Protein AF-A0A9P5YEZ2-F1 (afdb_monomer_lite)

pLDDT: mean 82.73, std 12.44, range [49.19, 97.75]

Secondary structure (DSSP, 8-state):
--HHHHHHHHHHHHHHHHHHHHHHHHHHH-TTS-HHHHHHHHHHHHHHHHHHHHHHHHHHHTT-TT---GGGBHHHHHHHHHHHHHHHHHHHHHHHHHHHHHH---SSS---THHHHHHHHHHHHHHHHHHHHHHHHHHHHHHHHHHHHTS--TTSBHHHHHHHHHHHHHHTTS---

Organism: NCBI:txid64659

Foldseek 3Di:
DALVVLCVLLVVLLVLLVVLLVLLPVQLPPPVDDPVSNVLSVVLNVLSVVSNVVSVVLNVLCQCQPDPDQSQFLQVLLVSLVVQLVVLVVSLVVLVVVLCCQQCDPDDDDPDCVSVVVNVSSVSSNVSSVVSNVSSVVSNVVSVVCCVPVVQHRGHRNNNVNVVVVVVVVVVPDPDD

Sequence (177 aa):
MTLVARNVLYGFTLSVAVVQSGFCFPLAWWDELSPHINVYGTITGLVATMTWIWMSVLIAYNNRPASIHNLTRSSSHFISNIVFAATWLVLAITLTILLRYSCFPNLTESIDGLENIWCFMNSFILGWAWLLFILTTISAVLISYFATHHGTGLPNNIALNDLEHKRKGESNMIPDN

Structure (mmCIF, N/CA/C/O backbone):
data_AF-A0A9P5YEZ2-F1
#
_entry.id   AF-A0A9P5YEZ2-F1
#
loop_
_atom_site.group_PDB
_atom_site.id
_atom_site.type_symbol
_atom_site.label_atom_id
_atom_site.label_alt_id
_atom_site.label_comp_id
_atom_site.label_asym_id
_atom_site.label_entity_id
_atom_site.label_seq_id
_atom_site.pdbx_PDB_ins_code
_atom_site.Cartn_x
_atom_site.Cartn_y
_atom_site.Cartn_z
_atom_site.occupancy
_atom_site.B_iso_or_equiv
_atom_site.auth_seq_id
_atom_site.auth_comp_id
_atom_site.auth_asym_id
_atom_site.auth_atom_id
_atom_site.pdbx_PDB_model_num
ATOM 1 N N . MET A 1 1 ? -6.656 3.936 17.087 1.00 74.38 1 MET A N 1
ATOM 2 C CA . MET A 1 1 ? -6.403 4.924 16.028 1.00 74.38 1 MET A CA 1
ATOM 3 C C . MET A 1 1 ? -7.765 5.382 15.582 1.00 74.38 1 MET A C 1
ATOM 5 O O . MET A 1 1 ? -8.580 4.504 15.328 1.00 74.38 1 MET A O 1
ATOM 9 N N . THR A 1 2 ? -8.024 6.688 15.529 1.00 79.00 2 THR A N 1
ATOM 10 C CA . THR A 1 2 ? -9.376 7.192 15.248 1.00 79.00 2 THR A CA 1
ATOM 11 C C . THR A 1 2 ? -9.874 6.745 13.873 1.00 79.00 2 THR A C 1
ATOM 13 O O . THR A 1 2 ? -9.087 6.543 12.941 1.00 79.00 2 THR A O 1
ATOM 16 N N . LEU A 1 3 ? -11.194 6.617 13.732 1.00 80.19 3 LEU A N 1
ATOM 17 C CA . LEU A 1 3 ? -11.842 6.258 12.471 1.00 80.19 3 LEU A CA 1
ATOM 18 C C . LEU A 1 3 ? -11.414 7.156 11.301 1.00 80.19 3 LEU A C 1
ATOM 20 O O . LEU A 1 3 ? -11.124 6.664 10.211 1.00 80.19 3 LEU A O 1
ATOM 24 N N . VAL A 1 4 ? -11.338 8.467 11.548 1.00 84.31 4 VAL A N 1
ATOM 25 C CA . VAL A 1 4 ? -10.950 9.468 10.545 1.00 84.31 4 VAL A CA 1
ATOM 26 C C . VAL A 1 4 ? -9.535 9.201 10.044 1.00 84.31 4 VAL A C 1
ATOM 28 O O . VAL A 1 4 ? -9.330 9.099 8.838 1.00 84.31 4 VAL A O 1
ATOM 31 N N . ALA A 1 5 ? -8.576 8.995 10.952 1.00 85.50 5 ALA A N 1
ATOM 32 C CA . ALA A 1 5 ? -7.202 8.698 10.567 1.00 85.50 5 ALA A CA 1
ATOM 33 C C . ALA A 1 5 ? -7.112 7.410 9.729 1.00 85.50 5 ALA A C 1
ATOM 35 O O . ALA A 1 5 ? -6.322 7.349 8.789 1.00 85.50 5 ALA A O 1
ATOM 36 N N . ARG A 1 6 ? -7.930 6.385 10.034 1.00 86.38 6 ARG A N 1
ATOM 37 C CA . ARG A 1 6 ? -7.896 5.104 9.297 1.00 86.38 6 ARG A CA 1
ATOM 38 C C . ARG A 1 6 ? -8.425 5.278 7.892 1.00 86.38 6 ARG A C 1
ATOM 40 O O . ARG A 1 6 ? -7.793 4.813 6.953 1.00 86.38 6 ARG A O 1
ATOM 47 N N . ASN A 1 7 ? -9.543 5.983 7.750 1.00 88.69 7 ASN A N 1
ATOM 48 C CA . ASN A 1 7 ? -10.113 6.275 6.440 1.00 88.69 7 ASN A CA 1
ATOM 49 C C . ASN A 1 7 ? -9.148 7.093 5.580 1.00 88.69 7 ASN A C 1
ATOM 51 O O . ASN A 1 7 ? -9.015 6.805 4.396 1.00 88.69 7 ASN A O 1
ATOM 55 N N . VAL A 1 8 ? -8.439 8.058 6.173 1.00 92.75 8 VAL A N 1
ATOM 56 C CA . VAL A 1 8 ? -7.423 8.841 5.462 1.00 92.75 8 VAL A CA 1
ATOM 57 C C . VAL A 1 8 ? -6.269 7.945 5.008 1.00 92.75 8 VAL A C 1
ATOM 59 O O . VAL A 1 8 ? -5.972 7.919 3.818 1.00 92.75 8 VAL A O 1
ATOM 62 N N . LEU A 1 9 ? -5.655 7.160 5.900 1.00 92.12 9 LEU A N 1
ATOM 63 C CA . LEU A 1 9 ? -4.524 6.299 5.524 1.00 92.12 9 LEU A CA 1
ATOM 64 C C . LEU A 1 9 ? -4.907 5.218 4.509 1.00 92.12 9 LEU A C 1
ATOM 66 O O . LEU A 1 9 ? -4.182 5.011 3.535 1.00 92.12 9 LEU A O 1
ATOM 70 N N . TYR A 1 10 ? -6.050 4.555 4.691 1.00 93.00 10 TYR A N 1
ATOM 71 C CA . TYR A 1 10 ? -6.531 3.567 3.725 1.00 93.00 10 TYR A CA 1
ATOM 72 C C . TYR A 1 10 ? -6.904 4.218 2.396 1.00 93.00 10 TYR A C 1
ATOM 74 O O . TYR A 1 10 ? -6.592 3.657 1.353 1.00 93.00 10 TYR A O 1
ATOM 82 N N . GLY A 1 11 ? -7.502 5.411 2.420 1.00 93.62 11 GLY A N 1
ATOM 83 C CA . GLY A 1 11 ? -7.807 6.187 1.220 1.00 93.62 11 GLY A CA 1
ATOM 84 C C . GLY A 1 11 ? -6.550 6.571 0.441 1.00 93.62 11 GLY A C 1
ATOM 85 O O . GLY A 1 11 ? -6.494 6.351 -0.764 1.00 93.62 11 GLY A O 1
ATOM 86 N N . PHE A 1 12 ? -5.505 7.060 1.117 1.00 95.19 12 PHE A N 1
ATOM 87 C CA . PHE A 1 12 ? -4.212 7.339 0.481 1.00 95.19 12 PHE A CA 1
ATOM 88 C C . PHE A 1 12 ? -3.574 6.073 -0.092 1.00 95.19 12 PHE A C 1
ATOM 90 O O . PHE A 1 12 ? -3.150 6.073 -1.244 1.00 95.19 12 PHE A O 1
ATOM 97 N N . THR A 1 13 ? -3.553 4.982 0.678 1.00 95.69 13 THR A N 1
ATOM 98 C CA . THR A 1 13 ? -2.999 3.696 0.223 1.00 95.69 13 THR A CA 1
ATOM 99 C C . THR A 1 13 ? -3.738 3.183 -1.012 1.00 95.69 13 THR A C 1
ATOM 101 O O . THR A 1 13 ? -3.111 2.753 -1.977 1.00 95.69 13 THR A O 1
ATOM 104 N N . LEU A 1 14 ? -5.070 3.279 -1.011 1.00 96.25 14 LEU A N 1
ATOM 105 C CA . LEU A 1 14 ? -5.926 2.915 -2.134 1.00 96.25 14 LEU A CA 1
ATOM 106 C C . LEU A 1 14 ? -5.610 3.765 -3.366 1.00 96.25 14 LEU A C 1
ATOM 108 O O . LEU A 1 14 ? -5.361 3.201 -4.427 1.00 96.25 14 LEU A O 1
ATOM 112 N N . SER A 1 15 ? -5.560 5.093 -3.235 1.00 96.38 15 SER A N 1
ATOM 113 C CA . SER A 1 15 ? -5.263 5.995 -4.354 1.00 96.38 15 SER A CA 1
ATOM 114 C C . SER A 1 15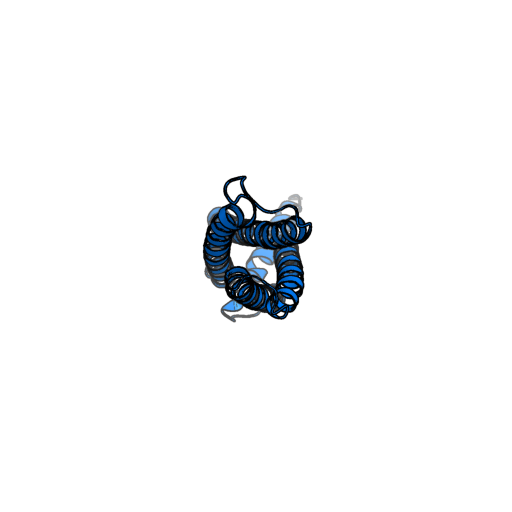 ? -3.895 5.717 -4.974 1.00 96.38 15 SER A C 1
ATOM 116 O O . SER A 1 15 ? -3.787 5.605 -6.194 1.00 96.38 15 SER A O 1
ATOM 118 N N . VAL A 1 16 ? -2.856 5.543 -4.149 1.00 96.06 16 VAL A N 1
ATOM 119 C CA . VAL A 1 16 ? -1.505 5.218 -4.636 1.00 96.06 16 VAL A CA 1
ATOM 120 C C . VAL A 1 16 ? -1.502 3.865 -5.351 1.00 96.06 16 VAL A C 1
ATOM 122 O O . VAL A 1 16 ? -0.929 3.748 -6.431 1.00 96.06 16 VAL A O 1
ATOM 125 N N . ALA A 1 17 ? -2.185 2.855 -4.810 1.00 95.31 17 ALA A N 1
ATOM 126 C CA . ALA A 1 17 ? -2.260 1.533 -5.427 1.00 95.31 17 ALA A CA 1
ATOM 127 C C . ALA A 1 17 ? -3.054 1.534 -6.750 1.00 95.31 17 ALA A C 1
ATOM 129 O O . ALA A 1 17 ? -2.667 0.841 -7.691 1.00 95.31 17 ALA A O 1
ATOM 130 N N . VAL A 1 18 ? -4.113 2.343 -6.871 1.00 96.31 18 VAL A N 1
ATOM 131 C CA . VAL A 1 18 ? -4.834 2.535 -8.141 1.00 96.31 18 VAL A CA 1
ATOM 132 C C . VAL A 1 18 ? -3.911 3.156 -9.187 1.00 96.31 18 VAL A C 1
ATOM 134 O O . VAL A 1 18 ? -3.782 2.599 -10.278 1.00 96.31 18 VAL A O 1
ATOM 137 N N . VAL A 1 19 ? -3.214 4.247 -8.851 1.00 95.19 19 VAL A N 1
ATOM 138 C CA . VAL A 1 19 ? -2.264 4.898 -9.771 1.00 95.19 19 VAL A CA 1
ATOM 139 C C . VAL A 1 19 ? -1.153 3.928 -10.176 1.00 95.19 19 VAL A C 1
ATOM 141 O O . VAL A 1 19 ? -0.886 3.782 -11.365 1.00 95.19 19 VAL A O 1
ATOM 144 N N . G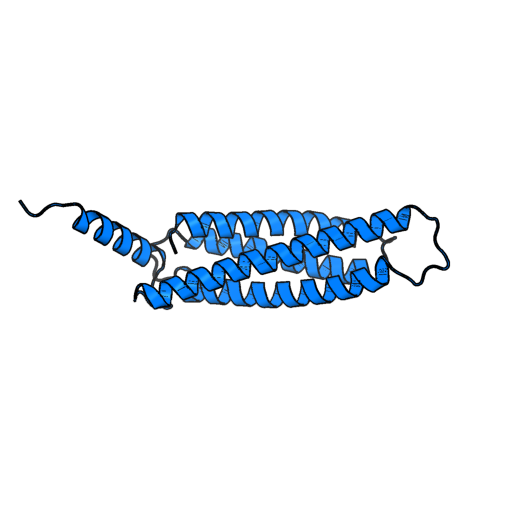LN A 1 20 ? -0.565 3.202 -9.223 1.00 94.31 20 GLN A N 1
ATOM 145 C CA . GLN A 1 20 ? 0.459 2.194 -9.502 1.00 94.31 20 GLN A CA 1
ATOM 146 C C . GLN A 1 20 ? -0.049 1.127 -10.479 1.00 94.31 20 GLN A C 1
ATOM 148 O O . GLN A 1 20 ? 0.619 0.835 -11.467 1.00 94.31 20 GLN A O 1
ATOM 153 N N . SER A 1 21 ? -1.247 0.576 -10.256 1.00 93.06 21 SER A N 1
ATOM 154 C CA . SER A 1 21 ? -1.824 -0.427 -11.160 1.00 93.06 21 SER A CA 1
ATOM 155 C C . SER A 1 21 ? -2.051 0.127 -12.572 1.00 93.06 21 SER A C 1
ATOM 157 O O . SER A 1 21 ? -1.682 -0.518 -13.552 1.00 93.06 21 SER A O 1
ATOM 159 N N . GLY A 1 22 ? -2.570 1.356 -12.673 1.00 90.25 22 GLY A N 1
ATOM 160 C CA . GLY A 1 22 ? -2.825 2.032 -13.943 1.00 90.25 22 GLY A CA 1
ATOM 161 C C . GLY A 1 22 ? -1.559 2.353 -14.734 1.00 90.25 22 GLY A C 1
ATOM 162 O O . GLY A 1 22 ? -1.622 2.394 -15.954 1.00 90.25 22 GLY A O 1
ATOM 163 N N . PHE A 1 23 ? -0.414 2.532 -14.070 1.00 87.69 23 PHE A N 1
ATOM 164 C CA . PHE A 1 23 ? 0.881 2.695 -14.735 1.00 87.69 23 PHE A CA 1
ATOM 165 C C . PHE A 1 23 ? 1.534 1.355 -15.092 1.00 87.69 23 PHE A C 1
ATOM 167 O O . PHE A 1 23 ? 2.096 1.218 -16.175 1.00 87.69 23 PHE A O 1
ATOM 174 N N . CYS A 1 24 ? 1.452 0.347 -14.222 1.00 86.56 24 CYS A N 1
ATOM 175 C CA . CYS A 1 24 ? 2.113 -0.939 -14.444 1.00 86.56 24 CYS A CA 1
ATOM 176 C C . CYS A 1 24 ? 1.514 -1.753 -15.605 1.00 86.56 24 CYS A C 1
ATOM 178 O O . CYS A 1 24 ? 2.271 -2.390 -16.334 1.00 86.56 24 CYS A O 1
ATOM 180 N N . PHE A 1 25 ? 0.189 -1.747 -15.804 1.00 82.50 25 PHE A N 1
ATOM 181 C CA . PHE A 1 25 ? -0.434 -2.561 -16.861 1.00 82.50 25 PHE A CA 1
ATOM 182 C C . PHE A 1 25 ? -0.140 -2.077 -18.291 1.00 82.50 25 PHE A C 1
ATOM 184 O O . PHE A 1 25 ? 0.215 -2.917 -19.115 1.00 82.50 25 PHE A O 1
ATOM 191 N N . PRO A 1 26 ? -0.220 -0.772 -18.617 1.00 79.44 26 PRO A N 1
ATOM 192 C CA . PRO A 1 26 ? 0.191 -0.286 -19.933 1.00 79.44 26 PRO A CA 1
ATOM 193 C C . PRO A 1 26 ? 1.668 -0.561 -20.223 1.00 79.44 26 PRO A C 1
ATOM 195 O O . PRO A 1 26 ? 2.011 -0.919 -21.343 1.00 79.44 26 PRO A O 1
ATOM 198 N N . LEU A 1 27 ? 2.535 -0.458 -19.207 1.00 70.31 27 LEU A N 1
ATOM 199 C CA . LEU A 1 27 ? 3.957 -0.781 -19.346 1.00 70.31 27 LEU A CA 1
ATOM 200 C C . LEU A 1 27 ? 4.178 -2.273 -19.636 1.00 70.31 27 LEU A C 1
ATOM 202 O O . LEU A 1 27 ? 4.997 -2.615 -20.477 1.00 70.31 27 LEU A O 1
ATOM 206 N N . ALA A 1 28 ? 3.414 -3.173 -19.017 1.00 68.44 28 ALA A N 1
ATOM 207 C CA . ALA A 1 28 ? 3.509 -4.605 -19.311 1.00 68.44 28 ALA A CA 1
ATOM 208 C C . ALA A 1 28 ? 3.102 -4.974 -20.755 1.00 68.44 28 ALA A C 1
ATOM 210 O O . ALA A 1 28 ? 3.512 -6.020 -21.253 1.00 68.44 28 ALA A O 1
ATOM 211 N N . TRP A 1 29 ? 2.305 -4.133 -21.424 1.00 70.19 29 TRP A N 1
ATOM 212 C CA . TRP A 1 29 ? 1.814 -4.376 -22.786 1.00 70.19 29 TRP A CA 1
ATOM 213 C C . TRP A 1 29 ? 2.705 -3.781 -23.888 1.00 70.19 29 TRP A C 1
ATOM 215 O O . TRP A 1 29 ? 2.512 -4.063 -25.068 1.00 70.19 29 TRP A O 1
ATOM 225 N N . TRP A 1 30 ? 3.678 -2.940 -23.535 1.00 72.12 30 TRP A N 1
ATOM 226 C CA . TRP A 1 30 ? 4.655 -2.458 -24.507 1.00 72.12 30 TRP A CA 1
ATOM 227 C C . TRP A 1 30 ? 5.717 -3.538 -24.734 1.00 72.12 30 TRP A C 1
ATOM 229 O O . TRP A 1 30 ? 6.668 -3.644 -23.970 1.00 72.12 30 TRP A O 1
ATOM 239 N N . ASP A 1 31 ? 5.563 -4.334 -25.795 1.00 56.84 31 ASP A N 1
ATOM 240 C CA . ASP A 1 31 ? 6.465 -5.449 -26.148 1.00 56.84 31 ASP A CA 1
ATOM 241 C C . ASP A 1 31 ? 7.919 -5.024 -26.427 1.00 56.84 31 ASP A C 1
ATOM 243 O O . ASP A 1 31 ? 8.830 -5.848 -26.407 1.00 56.84 31 ASP A O 1
ATOM 247 N N . GLU A 1 32 ? 8.161 -3.729 -26.641 1.00 59.94 32 GLU A N 1
ATOM 248 C CA . GLU A 1 32 ? 9.507 -3.161 -26.767 1.00 59.94 32 GLU A CA 1
ATOM 249 C C . GLU A 1 32 ? 10.198 -2.962 -25.399 1.00 59.94 32 GLU A C 1
ATOM 251 O O . GLU A 1 32 ? 11.383 -2.624 -25.355 1.00 59.94 32 GLU A O 1
ATOM 256 N N . LEU A 1 33 ? 9.493 -3.188 -24.272 1.00 59.62 33 LEU A N 1
ATOM 257 C CA . LEU A 1 33 ? 10.060 -3.148 -22.920 1.00 59.62 33 LEU A CA 1
ATOM 258 C C . LEU A 1 33 ? 10.974 -4.341 -22.623 1.00 59.62 33 LEU A C 1
ATOM 260 O O . LEU A 1 33 ? 10.608 -5.493 -22.832 1.00 59.62 33 LEU A O 1
ATOM 264 N N . SER A 1 34 ? 12.163 -4.049 -22.064 1.00 63.34 34 SER A N 1
ATOM 265 C CA . SER A 1 34 ? 13.092 -5.052 -21.525 1.00 63.34 34 SER A CA 1
ATOM 266 C C . SER A 1 34 ? 12.325 -6.145 -20.764 1.00 63.34 34 SER A C 1
ATOM 268 O O . SER A 1 34 ? 11.473 -5.819 -19.928 1.00 63.34 34 SER A O 1
ATOM 270 N N . PRO A 1 35 ? 12.630 -7.437 -20.990 1.00 67.94 35 PRO A N 1
ATOM 271 C CA . PRO A 1 35 ? 11.851 -8.548 -20.441 1.00 67.94 35 PRO A CA 1
ATOM 272 C C . PRO A 1 35 ? 11.765 -8.521 -18.909 1.00 67.94 35 PRO A C 1
ATOM 274 O O . PRO A 1 35 ? 10.771 -8.954 -18.326 1.00 67.94 35 PRO A O 1
ATOM 277 N N . HIS A 1 36 ? 12.768 -7.953 -18.234 1.00 66.50 36 HIS A N 1
ATOM 278 C CA . HIS A 1 36 ? 12.740 -7.768 -16.783 1.00 66.50 36 HIS A CA 1
ATOM 279 C C . HIS A 1 36 ? 11.682 -6.749 -16.339 1.00 66.50 36 HIS A C 1
ATOM 281 O O . HIS A 1 36 ? 10.989 -6.976 -15.348 1.00 66.50 36 HIS A O 1
ATOM 287 N N . ILE A 1 37 ? 11.513 -5.654 -17.080 1.00 68.81 37 ILE A N 1
ATOM 288 C CA . ILE A 1 37 ? 10.523 -4.615 -16.770 1.00 68.81 37 ILE A CA 1
ATOM 289 C C . ILE A 1 37 ? 9.111 -5.165 -16.965 1.00 68.81 37 ILE A C 1
ATOM 291 O O . ILE A 1 37 ? 8.238 -4.896 -16.142 1.00 68.81 37 ILE A O 1
ATOM 295 N N . ASN A 1 38 ? 8.902 -5.998 -17.986 1.00 72.25 38 ASN A N 1
ATOM 296 C CA . ASN A 1 38 ? 7.605 -6.617 -18.237 1.00 72.25 38 ASN A CA 1
ATOM 297 C C . ASN A 1 38 ? 7.178 -7.535 -17.070 1.00 72.25 38 ASN A C 1
ATOM 299 O O . ASN A 1 38 ? 6.095 -7.373 -16.500 1.00 72.25 38 ASN A O 1
ATOM 303 N N . VAL A 1 39 ? 8.066 -8.430 -16.619 1.00 83.50 39 VAL A N 1
ATOM 304 C CA . VAL A 1 39 ? 7.756 -9.369 -15.525 1.00 83.50 39 VAL A CA 1
ATOM 305 C C . VAL A 1 39 ? 7.517 -8.640 -14.200 1.00 83.50 39 VAL A C 1
ATOM 307 O O . VAL A 1 39 ? 6.478 -8.831 -13.563 1.00 83.50 39 VAL A O 1
ATOM 310 N N . TYR A 1 40 ? 8.451 -7.786 -13.772 1.00 83.81 40 TYR A N 1
ATOM 311 C CA . TYR A 1 40 ? 8.327 -7.102 -12.482 1.00 83.81 40 TYR A CA 1
ATOM 312 C C . TYR A 1 40 ? 7.257 -6.010 -12.497 1.00 83.81 40 TYR A C 1
ATOM 314 O O . TYR A 1 40 ? 6.582 -5.818 -11.483 1.00 83.81 40 TYR A O 1
ATOM 322 N N . GLY A 1 41 ? 7.039 -5.347 -13.634 1.00 85.94 41 GLY A N 1
ATOM 323 C CA . GLY A 1 41 ? 5.924 -4.428 -13.842 1.00 85.94 41 GLY A CA 1
ATOM 324 C C . GLY A 1 41 ? 4.580 -5.140 -13.698 1.00 85.94 41 GLY A C 1
ATOM 325 O O . GLY A 1 41 ? 3.743 -4.695 -12.916 1.00 85.94 41 GLY A O 1
ATOM 326 N N . THR A 1 42 ? 4.407 -6.298 -14.341 1.00 88.94 42 THR A N 1
ATOM 327 C CA . THR A 1 42 ? 3.184 -7.113 -14.229 1.00 88.94 42 THR A CA 1
ATOM 328 C C . THR A 1 42 ? 2.928 -7.563 -12.793 1.00 88.94 42 THR A C 1
ATOM 330 O O . THR A 1 42 ? 1.830 -7.369 -12.271 1.00 88.94 42 THR A O 1
ATOM 333 N N . ILE A 1 43 ? 3.941 -8.116 -12.115 1.00 91.88 43 ILE A N 1
ATOM 334 C CA . ILE A 1 43 ? 3.821 -8.546 -10.711 1.00 91.88 43 ILE A CA 1
ATOM 335 C C . ILE A 1 43 ? 3.436 -7.357 -9.827 1.00 91.88 43 ILE A C 1
ATOM 337 O O . ILE A 1 43 ? 2.503 -7.452 -9.028 1.00 91.88 43 ILE A O 1
ATOM 341 N N . THR A 1 44 ? 4.113 -6.222 -9.997 1.00 92.75 44 THR A N 1
ATOM 342 C CA . THR A 1 44 ? 3.841 -5.009 -9.219 1.00 92.75 44 THR A CA 1
ATOM 343 C C . THR A 1 44 ? 2.428 -4.485 -9.483 1.00 92.75 44 THR A C 1
ATOM 345 O O . THR A 1 44 ? 1.733 -4.120 -8.537 1.00 92.75 44 THR A O 1
ATOM 348 N N . GLY A 1 45 ? 1.959 -4.511 -10.734 1.00 93.06 45 GLY A N 1
ATOM 349 C CA . GLY A 1 45 ? 0.597 -4.124 -11.113 1.00 93.06 45 GLY A CA 1
ATOM 350 C C . GLY A 1 45 ? -0.476 -5.042 -10.524 1.00 93.06 45 GLY A C 1
ATOM 351 O O . GLY A 1 45 ? -1.491 -4.564 -10.010 1.00 93.06 45 GLY A O 1
ATOM 352 N N . LEU A 1 46 ? -0.240 -6.357 -10.512 1.00 94.50 46 LEU A N 1
ATOM 353 C CA . LEU A 1 46 ? -1.132 -7.328 -9.870 1.00 94.50 46 LEU A CA 1
ATOM 354 C C . LEU A 1 46 ? -1.201 -7.115 -8.356 1.00 94.50 46 LEU A C 1
ATOM 356 O O . LEU A 1 46 ? -2.294 -7.066 -7.789 1.00 94.50 46 LEU A O 1
ATOM 360 N N . VAL A 1 47 ? -0.055 -6.925 -7.700 1.00 96.00 47 VAL A N 1
ATOM 361 C CA . VAL A 1 47 ? 0.004 -6.675 -6.252 1.00 96.00 47 VAL A CA 1
ATOM 362 C C . VAL A 1 47 ? -0.632 -5.328 -5.898 1.00 96.00 47 VAL A C 1
ATOM 364 O O . VAL A 1 47 ? -1.377 -5.245 -4.918 1.00 96.00 47 VAL A O 1
ATOM 367 N N . ALA A 1 48 ? -0.434 -4.291 -6.717 1.00 95.88 48 ALA A N 1
ATOM 368 C CA . ALA A 1 48 ? -1.150 -3.020 -6.608 1.00 95.88 48 ALA A CA 1
ATOM 369 C C . ALA A 1 48 ? -2.666 -3.223 -6.705 1.00 95.88 48 ALA A C 1
ATOM 371 O O . ALA A 1 48 ? -3.414 -2.701 -5.876 1.00 95.88 48 ALA A O 1
ATOM 372 N N . THR A 1 49 ? -3.110 -4.055 -7.648 1.00 95.88 49 THR A N 1
ATOM 373 C CA . THR A 1 49 ? -4.529 -4.368 -7.847 1.00 95.88 49 THR A CA 1
ATOM 374 C C . THR A 1 49 ? -5.143 -5.049 -6.633 1.00 95.88 49 THR A C 1
ATOM 376 O O . THR A 1 49 ? -6.158 -4.601 -6.098 1.00 95.88 49 THR A O 1
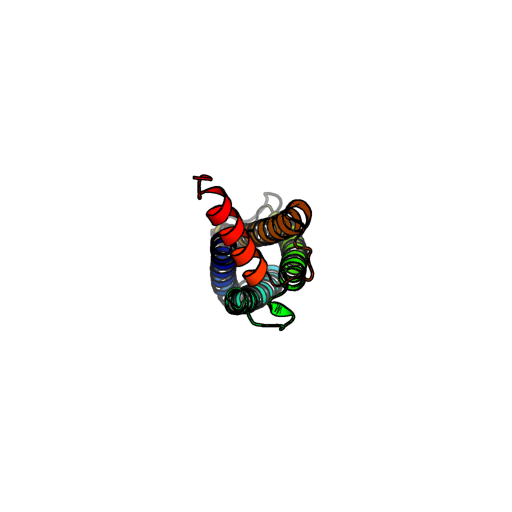ATOM 379 N N . MET A 1 50 ? -4.479 -6.088 -6.130 1.00 96.44 50 MET A N 1
ATOM 380 C CA . MET A 1 50 ? -4.893 -6.770 -4.905 1.00 96.44 50 MET A CA 1
ATOM 381 C C . MET A 1 50 ? -4.911 -5.818 -3.704 1.00 96.44 50 MET A C 1
ATOM 383 O O . MET A 1 50 ? -5.836 -5.874 -2.893 1.00 96.44 50 MET A O 1
ATOM 387 N N . THR A 1 51 ? -3.929 -4.917 -3.611 1.00 95.69 51 THR A N 1
ATOM 388 C CA . THR A 1 51 ? -3.832 -3.934 -2.525 1.00 95.69 51 THR A CA 1
ATOM 389 C C . THR A 1 51 ? -5.027 -2.986 -2.529 1.00 95.69 51 THR A C 1
ATOM 391 O O . THR A 1 51 ? -5.680 -2.848 -1.495 1.00 95.69 51 THR A O 1
ATOM 394 N N . TRP A 1 52 ? -5.370 -2.351 -3.656 1.00 94.94 52 TRP A N 1
ATOM 395 C CA . TRP A 1 52 ? -6.485 -1.395 -3.663 1.00 94.94 52 TRP A CA 1
ATOM 396 C C . TRP A 1 52 ? -7.851 -2.080 -3.515 1.00 94.94 52 TRP A C 1
ATOM 398 O O . TRP A 1 52 ? -8.720 -1.538 -2.823 1.00 94.94 52 TRP A O 1
ATOM 408 N N . ILE A 1 53 ? -8.038 -3.289 -4.066 1.00 96.50 53 ILE A N 1
ATOM 409 C CA . ILE A 1 53 ? -9.250 -4.095 -3.831 1.00 96.50 53 ILE A CA 1
ATOM 410 C C . ILE A 1 53 ? -9.390 -4.385 -2.336 1.00 96.50 53 ILE A C 1
ATOM 412 O O . ILE A 1 53 ? -10.445 -4.145 -1.745 1.00 96.50 53 ILE A O 1
ATOM 416 N N . TRP A 1 54 ? -8.318 -4.849 -1.692 1.00 95.81 54 TRP A N 1
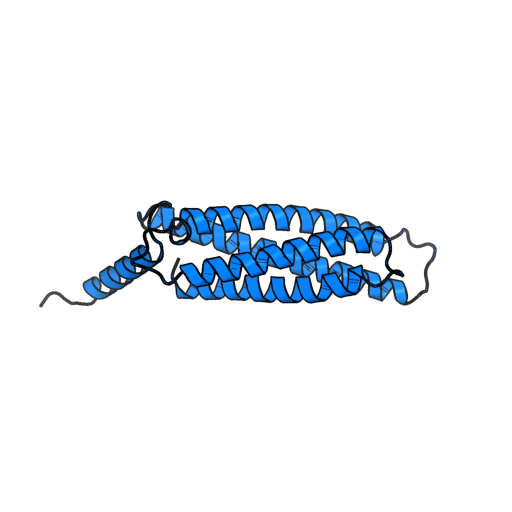ATOM 417 C CA . TRP A 1 54 ? -8.364 -5.183 -0.274 1.00 95.81 54 TRP A CA 1
ATOM 418 C C . TRP A 1 54 ? -8.560 -3.955 0.615 1.00 95.81 54 TRP A C 1
ATOM 420 O O . TRP A 1 54 ? -9.355 -3.996 1.553 1.00 95.81 54 TRP A O 1
ATOM 430 N N . MET A 1 55 ? -7.909 -2.832 0.304 1.00 93.38 55 MET A N 1
ATOM 431 C CA . MET A 1 55 ? -8.131 -1.575 1.026 1.00 93.38 55 MET A CA 1
ATOM 432 C C . MET A 1 55 ? -9.582 -1.103 0.895 1.00 93.38 55 MET A C 1
ATOM 434 O O . MET A 1 55 ? -10.164 -0.669 1.887 1.00 93.38 55 MET A O 1
ATOM 438 N N . SER A 1 56 ? -10.207 -1.276 -0.275 1.00 94.06 56 SER A N 1
ATOM 439 C CA . SER A 1 56 ? -11.635 -0.984 -0.470 1.00 94.06 56 SER A CA 1
ATOM 440 C C . SER A 1 56 ? -12.514 -1.823 0.463 1.00 94.06 56 SER A C 1
ATOM 442 O O . SER A 1 56 ? -13.426 -1.296 1.106 1.00 94.06 56 SER A O 1
ATOM 444 N N . VAL A 1 57 ? -12.202 -3.118 0.599 1.00 93.19 57 VAL A N 1
ATOM 445 C CA . VAL A 1 57 ? -12.888 -4.017 1.539 1.00 93.19 57 VAL A CA 1
ATOM 446 C C . VAL A 1 57 ? -12.692 -3.537 2.978 1.00 93.19 57 VAL A C 1
ATOM 448 O O . VAL A 1 57 ? -13.673 -3.359 3.698 1.00 93.19 57 VAL A O 1
ATOM 451 N N . LEU A 1 58 ? -11.458 -3.261 3.406 1.00 90.50 58 LEU A N 1
ATOM 452 C CA . LEU A 1 58 ? -11.183 -2.798 4.771 1.00 90.50 58 LEU A CA 1
ATOM 453 C C . LEU A 1 58 ? -11.916 -1.488 5.096 1.00 90.50 58 LEU A C 1
ATOM 455 O O . LEU A 1 58 ? -12.487 -1.370 6.179 1.00 90.50 58 LEU A O 1
ATOM 459 N N . ILE A 1 59 ? -11.967 -0.528 4.169 1.00 90.69 59 ILE A N 1
ATOM 460 C CA . ILE A 1 59 ? -12.732 0.721 4.333 1.00 90.69 59 ILE A CA 1
ATOM 461 C C . ILE A 1 59 ? -14.227 0.417 4.519 1.00 90.69 59 ILE A C 1
ATOM 463 O O . ILE A 1 59 ? -14.852 0.958 5.434 1.00 90.69 59 ILE A O 1
ATOM 467 N N . ALA A 1 60 ? -14.803 -0.483 3.717 1.00 90.06 60 ALA A N 1
ATOM 468 C CA . ALA A 1 60 ? -16.225 -0.834 3.794 1.00 90.06 60 ALA A CA 1
ATOM 469 C C . ALA A 1 60 ? -16.627 -1.479 5.137 1.00 90.06 60 ALA A C 1
ATOM 471 O O . ALA A 1 60 ? -17.758 -1.304 5.608 1.00 90.06 60 ALA A O 1
ATOM 472 N N . TYR A 1 61 ? -15.705 -2.206 5.775 1.00 86.31 61 TYR A N 1
ATOM 473 C CA . TYR A 1 61 ? -15.911 -2.813 7.095 1.00 86.31 61 TYR A CA 1
ATOM 474 C C . TYR A 1 61 ? -15.504 -1.904 8.263 1.00 86.31 61 TYR A C 1
ATOM 476 O O . TYR A 1 61 ? -15.829 -2.206 9.412 1.00 86.31 61 TYR A O 1
ATOM 484 N N . ASN A 1 62 ? -14.893 -0.749 7.988 1.00 82.31 62 ASN A N 1
ATOM 485 C CA . ASN A 1 62 ? -14.367 0.150 9.012 1.00 82.31 62 ASN A CA 1
ATOM 486 C C . ASN A 1 62 ? -15.456 0.834 9.865 1.00 82.31 62 ASN A C 1
ATOM 488 O O . ASN A 1 62 ? -15.204 1.203 11.010 1.00 82.31 62 ASN A O 1
ATOM 492 N N . ASN A 1 63 ? -16.667 0.986 9.313 1.00 77.25 63 ASN A N 1
ATOM 493 C CA . ASN A 1 63 ? -17.791 1.733 9.900 1.00 77.25 63 ASN A CA 1
ATOM 494 C C . ASN A 1 63 ? -18.909 0.843 10.473 1.00 77.25 63 ASN A C 1
ATOM 496 O O . ASN A 1 63 ? -20.045 1.296 10.599 1.00 77.25 63 ASN A O 1
ATOM 500 N N . ARG A 1 64 ? -18.641 -0.431 10.789 1.00 80.25 64 ARG A N 1
ATOM 501 C CA . ARG A 1 64 ? -19.682 -1.379 11.236 1.00 80.25 64 ARG A CA 1
ATOM 502 C C . ARG A 1 64 ? -19.542 -1.750 12.727 1.00 80.25 64 ARG A C 1
ATOM 504 O O . ARG A 1 64 ? -19.068 -2.846 13.035 1.00 80.25 64 ARG A O 1
ATOM 511 N N . PRO A 1 65 ? -19.991 -0.888 13.667 1.00 66.81 65 PRO A N 1
ATOM 512 C CA . PRO A 1 65 ? -19.834 -1.109 15.113 1.00 66.81 65 PRO A CA 1
ATOM 513 C C . PRO A 1 65 ? -20.626 -2.304 15.651 1.00 66.81 65 PRO A C 1
ATOM 515 O O . PRO A 1 65 ? -20.173 -2.959 16.580 1.00 66.81 65 PRO A O 1
ATOM 518 N N . ALA A 1 66 ? -21.770 -2.635 15.046 1.00 69.12 66 ALA A N 1
ATOM 519 C CA . ALA A 1 66 ? -22.620 -3.750 15.477 1.00 69.12 66 ALA A CA 1
ATOM 520 C C . ALA A 1 66 ? -22.268 -5.101 14.820 1.00 69.12 66 ALA A C 1
ATOM 522 O O . ALA A 1 66 ? -22.915 -6.111 15.079 1.00 69.12 66 ALA A O 1
ATOM 523 N N . SER A 1 67 ? -21.268 -5.137 13.935 1.00 76.44 67 SER A N 1
ATOM 524 C CA . SER A 1 67 ? -20.914 -6.350 13.195 1.00 76.44 67 SER A CA 1
ATOM 525 C C . SER A 1 67 ? -19.917 -7.212 13.972 1.00 76.44 67 SER A C 1
ATOM 527 O O . SER A 1 67 ? -18.852 -6.738 14.363 1.00 76.44 67 SER A O 1
ATOM 529 N N . ILE A 1 68 ? -20.231 -8.501 14.121 1.00 76.69 68 ILE A N 1
ATOM 530 C CA . ILE A 1 68 ? -19.370 -9.524 14.753 1.00 76.69 68 ILE A CA 1
ATOM 531 C C . ILE A 1 68 ? -18.370 -10.121 13.736 1.00 76.69 68 ILE A C 1
ATOM 533 O O . ILE A 1 68 ? -17.511 -10.931 14.078 1.00 76.69 68 ILE A O 1
ATOM 537 N N . HIS A 1 69 ? -18.471 -9.715 12.467 1.00 82.88 69 HIS A N 1
ATOM 538 C CA . HIS A 1 69 ? -17.647 -10.225 11.378 1.00 82.88 69 HIS A CA 1
ATOM 539 C C . HIS A 1 69 ? -16.145 -10.053 11.656 1.00 82.88 69 HIS A C 1
ATOM 541 O O . HIS A 1 69 ? -15.712 -8.991 12.086 1.00 82.88 69 HIS A O 1
ATOM 547 N N . ASN A 1 70 ? -15.323 -11.060 11.348 1.00 82.56 70 ASN A N 1
ATOM 548 C CA . ASN A 1 70 ? -13.885 -11.010 11.651 1.00 82.56 70 ASN A CA 1
ATOM 549 C C . ASN A 1 70 ? -13.180 -9.792 11.025 1.00 82.56 70 ASN A C 1
ATOM 551 O O . ASN A 1 70 ? -12.319 -9.199 11.662 1.00 82.56 70 ASN A O 1
ATOM 555 N N . LEU A 1 71 ? -13.614 -9.355 9.836 1.00 82.62 71 LEU A N 1
ATOM 556 C CA . LEU A 1 71 ? -13.073 -8.168 9.154 1.00 82.62 71 LEU A CA 1
ATOM 557 C C . LEU A 1 71 ? -13.281 -6.844 9.905 1.00 82.62 71 LEU A C 1
ATOM 559 O O . LEU A 1 71 ? -12.612 -5.881 9.564 1.00 82.62 71 LEU A O 1
ATOM 563 N N . THR A 1 72 ? -14.165 -6.762 10.905 1.00 83.06 72 THR A N 1
ATOM 564 C CA . THR A 1 72 ? -14.323 -5.541 11.721 1.00 83.06 72 THR A CA 1
ATOM 565 C C . THR A 1 72 ? -13.376 -5.496 12.920 1.00 83.06 72 THR A C 1
ATOM 567 O O . THR A 1 72 ? -13.349 -4.503 13.651 1.00 83.06 72 THR A O 1
ATOM 570 N N . ARG A 1 73 ? -12.598 -6.563 13.149 1.00 84.12 73 ARG A N 1
ATOM 571 C CA . ARG A 1 73 ? -11.649 -6.665 14.263 1.00 84.12 73 ARG A CA 1
ATOM 572 C C . ARG A 1 73 ? -10.334 -5.967 13.943 1.00 84.12 73 ARG A C 1
ATOM 574 O O . ARG A 1 73 ? -9.824 -6.055 12.826 1.00 84.12 73 ARG A O 1
ATOM 581 N N . SER A 1 74 ? -9.739 -5.353 14.964 1.00 83.19 74 SER A N 1
ATOM 582 C CA . SER A 1 74 ? -8.435 -4.677 14.866 1.00 83.19 74 SER A CA 1
ATOM 583 C C . SER A 1 74 ? -7.335 -5.600 14.337 1.00 83.19 74 SER A C 1
ATOM 585 O O . SER A 1 74 ? -6.526 -5.198 13.501 1.00 83.19 74 SER A O 1
ATOM 587 N N . SER A 1 75 ? -7.368 -6.873 14.735 1.00 85.94 75 SER A N 1
ATOM 588 C CA . SER A 1 75 ? -6.442 -7.910 14.283 1.00 85.94 75 SER A CA 1
ATOM 589 C C . SER A 1 75 ? -6.462 -8.120 12.771 1.00 85.94 75 SER A C 1
ATOM 591 O O . SER A 1 75 ? -5.398 -8.204 12.167 1.00 85.94 75 SER A O 1
ATOM 593 N N . SER A 1 76 ? -7.634 -8.160 12.132 1.00 89.62 76 SER A N 1
ATOM 594 C CA . SER A 1 76 ? -7.729 -8.363 10.682 1.00 89.62 76 SER A CA 1
ATOM 595 C C . SER A 1 76 ? -7.135 -7.192 9.909 1.00 89.62 76 SER A C 1
ATOM 597 O O . SER A 1 76 ? -6.402 -7.404 8.944 1.00 89.62 76 SER A O 1
ATOM 599 N N . HIS A 1 77 ? -7.380 -5.963 10.362 1.00 90.75 77 HIS A N 1
ATOM 600 C CA . HIS A 1 77 ? -6.770 -4.776 9.770 1.00 90.75 77 HIS A CA 1
ATOM 601 C C . HIS A 1 77 ? -5.253 -4.744 9.990 1.00 90.75 77 HIS A C 1
ATOM 603 O O . HIS A 1 77 ? -4.508 -4.465 9.052 1.00 90.75 77 HIS A O 1
ATOM 609 N N . PHE A 1 78 ? -4.785 -5.074 11.193 1.00 90.88 78 PHE A N 1
ATOM 610 C CA . PHE A 1 78 ? -3.360 -5.139 11.515 1.00 90.88 78 PHE A CA 1
ATOM 611 C C . PHE A 1 78 ? -2.620 -6.175 10.662 1.00 90.88 78 PHE A C 1
ATOM 613 O O . PHE A 1 78 ? -1.659 -5.830 9.979 1.00 90.88 78 PHE A O 1
ATOM 620 N N . ILE A 1 79 ? -3.108 -7.421 10.644 1.00 93.31 79 ILE A N 1
ATOM 621 C CA . ILE A 1 79 ? -2.509 -8.523 9.879 1.00 93.31 79 ILE A CA 1
ATOM 622 C C . ILE A 1 79 ? -2.484 -8.175 8.392 1.00 93.31 79 ILE A C 1
ATOM 624 O O . ILE A 1 79 ? -1.449 -8.331 7.754 1.00 93.31 79 ILE A O 1
ATOM 628 N N . SER A 1 80 ? -3.585 -7.639 7.853 1.00 94.00 80 SER A N 1
ATOM 629 C CA . SER A 1 80 ? -3.640 -7.214 6.450 1.00 94.00 80 SER A CA 1
ATOM 630 C C . SER A 1 80 ? -2.546 -6.198 6.125 1.00 94.00 80 SER A C 1
ATOM 632 O O . SER A 1 80 ? -1.818 -6.368 5.152 1.00 94.00 80 SER A O 1
ATOM 634 N N . ASN A 1 81 ? -2.398 -5.158 6.952 1.00 93.81 81 ASN A N 1
ATOM 635 C CA . ASN A 1 81 ? -1.396 -4.119 6.724 1.00 93.81 81 ASN A CA 1
ATOM 636 C C . ASN A 1 81 ? 0.037 -4.642 6.878 1.00 93.81 81 ASN A C 1
ATOM 638 O O . ASN A 1 81 ? 0.893 -4.233 6.105 1.00 93.81 81 ASN A O 1
ATOM 642 N N . ILE A 1 82 ? 0.301 -5.570 7.804 1.00 96.25 82 ILE A N 1
ATOM 643 C CA . ILE A 1 82 ? 1.617 -6.220 7.917 1.00 96.25 82 ILE A CA 1
ATOM 644 C C . ILE A 1 82 ? 1.937 -7.055 6.681 1.00 96.25 82 ILE A C 1
ATOM 646 O O . ILE A 1 82 ? 3.052 -6.970 6.171 1.00 96.25 82 ILE A O 1
ATOM 650 N N . VAL A 1 83 ? 0.980 -7.851 6.196 1.00 97.06 83 VAL A N 1
ATOM 651 C CA . VAL A 1 83 ? 1.182 -8.677 4.999 1.00 97.06 83 VAL A CA 1
ATOM 652 C C . VAL A 1 83 ? 1.506 -7.781 3.806 1.00 97.06 83 VAL A C 1
ATOM 654 O O . VAL A 1 83 ? 2.524 -7.997 3.155 1.00 97.06 83 VAL A O 1
ATOM 657 N N . PHE A 1 84 ? 0.726 -6.718 3.579 1.00 95.75 84 PHE A N 1
ATOM 658 C CA . PHE A 1 84 ? 1.029 -5.766 2.509 1.00 95.75 84 PHE A CA 1
ATOM 659 C C . PHE A 1 84 ? 2.353 -5.036 2.722 1.00 95.75 84 PHE A C 1
ATOM 661 O O . PHE A 1 84 ? 3.104 -4.902 1.763 1.00 95.75 84 PHE A O 1
ATOM 668 N N . ALA A 1 85 ? 2.682 -4.607 3.941 1.00 96.75 85 ALA A N 1
ATOM 669 C CA . ALA A 1 85 ? 3.961 -3.963 4.225 1.00 96.75 85 ALA A CA 1
ATOM 670 C C . ALA A 1 85 ? 5.137 -4.886 3.877 1.00 96.75 85 ALA A C 1
ATOM 672 O O . ALA A 1 85 ? 6.057 -4.473 3.177 1.00 96.75 85 ALA A O 1
ATOM 673 N N . ALA A 1 86 ? 5.090 -6.155 4.284 1.00 97.69 86 ALA A N 1
ATOM 674 C CA . ALA A 1 86 ? 6.123 -7.125 3.936 1.00 97.69 86 ALA A CA 1
ATOM 675 C C . ALA A 1 86 ? 6.223 -7.333 2.415 1.00 97.69 86 ALA A C 1
ATOM 677 O O . ALA A 1 86 ? 7.324 -7.307 1.864 1.00 97.69 86 ALA A O 1
ATOM 678 N N . THR A 1 87 ? 5.092 -7.484 1.718 1.00 97.38 87 THR A N 1
ATOM 679 C CA . THR A 1 87 ? 5.077 -7.640 0.255 1.00 97.38 87 THR A CA 1
ATOM 680 C C . THR A 1 87 ? 5.649 -6.411 -0.455 1.00 97.38 87 THR A C 1
ATOM 682 O O . THR A 1 87 ? 6.507 -6.554 -1.326 1.00 97.38 87 THR A O 1
ATOM 685 N N . TRP A 1 88 ? 5.225 -5.205 -0.071 1.00 97.69 88 TRP A N 1
ATOM 686 C CA . TRP A 1 88 ? 5.705 -3.960 -0.671 1.00 97.69 88 TRP A CA 1
ATOM 687 C C . TRP A 1 88 ? 7.176 -3.695 -0.370 1.00 97.69 88 TRP A C 1
ATOM 689 O O . TRP A 1 88 ? 7.878 -3.202 -1.246 1.00 97.69 88 TRP A O 1
ATOM 699 N N . LEU A 1 89 ? 7.669 -4.079 0.809 1.00 97.69 89 LEU A N 1
ATOM 700 C CA . LEU A 1 89 ? 9.092 -3.999 1.136 1.00 97.69 89 LEU A CA 1
ATOM 701 C C . LEU A 1 89 ? 9.932 -4.882 0.211 1.00 97.69 89 LEU A C 1
ATOM 703 O O . LEU A 1 89 ? 10.927 -4.417 -0.341 1.00 97.69 89 LEU A O 1
ATOM 707 N N . VAL A 1 90 ? 9.526 -6.142 0.023 1.00 97.06 90 VAL A N 1
ATOM 708 C CA . VAL A 1 90 ? 10.224 -7.070 -0.878 1.00 97.06 90 VAL A CA 1
ATOM 709 C C . VAL A 1 90 ? 10.246 -6.503 -2.295 1.00 97.06 90 VAL A C 1
ATOM 711 O O . VAL A 1 90 ? 11.319 -6.391 -2.883 1.00 97.06 90 VAL A O 1
ATOM 714 N N . LEU A 1 91 ? 9.093 -6.064 -2.811 1.00 95.25 91 LEU A N 1
ATOM 715 C CA . LEU A 1 91 ? 9.010 -5.458 -4.141 1.00 95.25 91 LEU A CA 1
ATOM 716 C C . LEU A 1 91 ? 9.875 -4.202 -4.258 1.00 95.25 91 LEU A C 1
ATOM 718 O O . LEU A 1 91 ? 10.605 -4.066 -5.234 1.00 95.25 91 LEU A O 1
ATOM 722 N N . ALA A 1 92 ? 9.847 -3.306 -3.271 1.00 95.56 92 ALA A N 1
ATOM 723 C CA . ALA A 1 92 ? 10.635 -2.079 -3.293 1.00 95.56 92 ALA A CA 1
ATOM 724 C C . ALA A 1 92 ? 12.145 -2.365 -3.298 1.00 95.56 92 ALA A C 1
ATOM 726 O O . ALA A 1 92 ? 12.883 -1.748 -4.067 1.00 95.56 92 ALA A O 1
ATOM 727 N N . ILE A 1 93 ? 12.617 -3.334 -2.508 1.00 95.44 93 ILE A N 1
ATOM 728 C CA . ILE A 1 93 ? 14.027 -3.756 -2.517 1.00 95.44 93 ILE A CA 1
ATOM 729 C C . ILE A 1 93 ? 14.394 -4.356 -3.877 1.00 95.44 93 ILE A C 1
ATOM 731 O O . ILE A 1 93 ? 15.392 -3.950 -4.475 1.00 95.44 93 ILE A O 1
ATOM 735 N N . THR A 1 94 ? 13.579 -5.273 -4.401 1.00 92.50 94 THR A N 1
ATOM 736 C CA . THR A 1 94 ? 13.823 -5.899 -5.706 1.00 92.50 94 THR A CA 1
ATOM 737 C C . THR A 1 94 ? 13.864 -4.863 -6.831 1.00 92.50 94 THR A C 1
ATOM 739 O O . THR A 1 94 ? 14.797 -4.863 -7.631 1.00 92.50 94 THR A O 1
ATOM 742 N N . LEU A 1 95 ? 12.914 -3.927 -6.857 1.00 91.25 95 LEU A N 1
ATOM 743 C CA . LEU A 1 95 ? 12.872 -2.834 -7.829 1.00 91.25 95 LEU A CA 1
ATOM 744 C C . LEU A 1 95 ? 14.059 -1.874 -7.673 1.00 91.25 95 LEU A C 1
ATOM 746 O O . LEU A 1 95 ? 14.596 -1.413 -8.675 1.00 91.25 95 LEU A O 1
ATOM 750 N N . THR A 1 96 ? 14.525 -1.615 -6.446 1.00 92.50 96 THR A N 1
ATOM 751 C CA . THR A 1 96 ? 15.728 -0.795 -6.201 1.00 92.50 96 THR A CA 1
ATOM 752 C C . THR A 1 96 ? 16.964 -1.438 -6.828 1.00 92.50 96 THR A C 1
ATOM 754 O O . THR A 1 96 ? 17.774 -0.760 -7.463 1.00 92.50 96 THR A O 1
ATOM 757 N N . ILE A 1 97 ? 17.102 -2.758 -6.681 1.00 89.38 97 ILE A N 1
ATOM 758 C CA . ILE A 1 97 ? 18.200 -3.521 -7.279 1.00 89.38 97 ILE A CA 1
ATOM 759 C C . ILE A 1 97 ? 18.117 -3.444 -8.811 1.00 89.38 97 ILE A C 1
ATOM 761 O O . ILE A 1 97 ? 19.115 -3.133 -9.458 1.00 89.38 97 ILE A O 1
ATOM 765 N N . LEU A 1 98 ? 16.933 -3.656 -9.391 1.00 84.75 98 LEU A N 1
ATOM 766 C CA . LEU A 1 98 ? 16.718 -3.601 -10.844 1.00 84.75 98 LEU A CA 1
ATOM 767 C C . LEU A 1 98 ? 16.968 -2.211 -11.434 1.00 84.75 98 LEU A C 1
ATOM 769 O O . LEU A 1 98 ? 17.558 -2.105 -12.511 1.00 84.75 98 LEU A O 1
ATOM 773 N N . LEU A 1 99 ? 16.572 -1.150 -10.725 1.00 84.88 99 LEU A N 1
ATOM 774 C CA . LEU A 1 99 ? 16.799 0.230 -11.149 1.00 84.88 99 LEU A CA 1
ATOM 775 C C . LEU A 1 99 ? 18.293 0.514 -11.311 1.00 84.88 99 LEU A C 1
ATOM 777 O O . LEU A 1 99 ? 18.699 1.127 -12.295 1.00 84.88 99 LEU A O 1
ATOM 781 N N . ARG A 1 100 ? 19.126 0.016 -10.388 1.00 82.19 100 ARG A N 1
ATOM 782 C CA . ARG A 1 100 ? 20.583 0.178 -10.470 1.00 82.19 100 ARG A CA 1
ATOM 783 C C . ARG A 1 100 ? 21.151 -0.426 -11.754 1.00 82.19 100 ARG A C 1
ATOM 785 O O . ARG A 1 100 ? 21.979 0.209 -12.393 1.00 82.19 100 ARG A O 1
ATOM 792 N N . TYR A 1 101 ? 20.694 -1.620 -12.129 1.00 76.56 101 TYR A N 1
ATOM 793 C CA . TYR A 1 101 ? 21.142 -2.287 -13.354 1.00 76.56 101 TYR A CA 1
ATOM 794 C C . TYR A 1 101 ? 20.584 -1.644 -14.628 1.00 76.56 101 TYR A C 1
ATOM 796 O O . TYR A 1 101 ? 21.254 -1.676 -15.653 1.00 76.56 101 TYR A O 1
ATOM 804 N N . SER A 1 102 ? 19.382 -1.062 -14.564 1.00 72.56 102 SER A N 1
ATOM 805 C CA . SER A 1 102 ? 18.685 -0.522 -15.740 1.00 72.56 102 SER A CA 1
ATOM 806 C C . SER A 1 102 ? 19.038 0.938 -16.046 1.00 72.56 102 SER A C 1
ATOM 808 O O . SER A 1 102 ? 19.031 1.323 -17.205 1.00 72.56 102 SER A O 1
ATOM 810 N N . CYS A 1 103 ? 19.332 1.757 -15.028 1.00 76.81 103 CYS A N 1
ATOM 811 C CA . CYS A 1 103 ? 19.638 3.187 -15.189 1.00 76.81 103 CYS A CA 1
ATOM 812 C C . CYS A 1 103 ? 21.132 3.518 -15.174 1.00 76.81 103 CYS A C 1
ATOM 814 O O . CYS A 1 103 ? 21.522 4.583 -15.642 1.00 76.81 103 CYS A O 1
ATOM 816 N N . PHE A 1 104 ? 21.962 2.659 -14.574 1.00 73.25 104 PHE A N 1
ATOM 817 C CA . PHE A 1 104 ? 23.402 2.892 -14.447 1.00 73.25 104 PHE A CA 1
ATOM 818 C C . PHE A 1 104 ? 24.216 1.709 -14.992 1.00 73.25 104 PHE A C 1
ATOM 820 O O . PHE A 1 104 ? 25.055 1.163 -14.265 1.00 73.25 104 PHE A O 1
ATOM 827 N N . PRO A 1 105 ? 23.991 1.271 -16.248 1.00 65.81 105 PRO A N 1
ATOM 828 C CA . PRO A 1 105 ? 24.949 0.386 -16.895 1.00 65.81 105 PRO A CA 1
ATOM 829 C C . PRO A 1 105 ? 26.300 1.114 -16.968 1.00 65.81 105 PRO A C 1
ATOM 831 O O . PRO A 1 105 ? 26.347 2.336 -17.086 1.00 65.81 105 PRO A O 1
ATOM 834 N N . ASN A 1 106 ? 27.414 0.392 -16.823 1.00 58.12 106 ASN A N 1
ATOM 835 C CA . ASN A 1 106 ? 28.763 0.969 -16.811 1.00 58.12 106 ASN A CA 1
ATOM 836 C C . ASN A 1 106 ? 29.062 1.772 -18.102 1.00 58.12 106 ASN A C 1
ATOM 838 O O . ASN A 1 106 ? 29.581 1.206 -19.055 1.00 58.12 106 ASN A O 1
ATOM 842 N N . LEU A 1 107 ? 28.728 3.069 -18.111 1.00 51.53 107 LEU A N 1
ATOM 843 C CA . LEU A 1 107 ? 29.292 4.238 -18.816 1.00 51.53 107 LEU A CA 1
ATOM 844 C C . LEU A 1 107 ? 29.917 4.080 -20.220 1.00 51.53 107 LEU A C 1
ATOM 846 O O . LEU A 1 107 ? 30.737 4.918 -20.589 1.00 51.53 107 LEU A O 1
ATOM 850 N N . THR A 1 108 ? 29.572 3.070 -21.019 1.00 49.19 108 THR A N 1
ATOM 851 C CA . THR A 1 108 ? 30.263 2.859 -22.303 1.00 49.19 108 THR A CA 1
ATOM 852 C C . THR A 1 108 ? 29.418 2.958 -23.557 1.00 49.19 108 THR A C 1
ATOM 854 O O . THR A 1 108 ? 30.002 3.329 -24.563 1.00 49.19 108 THR A O 1
ATOM 857 N N . GLU A 1 109 ? 28.098 2.770 -23.557 1.00 56.56 109 GLU A N 1
ATOM 858 C CA . GLU A 1 109 ? 27.367 2.821 -24.833 1.00 56.56 109 GLU A CA 1
ATOM 859 C C . GLU A 1 109 ? 25.854 2.944 -24.637 1.00 56.56 109 GLU A C 1
ATOM 861 O O . GLU A 1 109 ? 25.199 1.940 -24.378 1.00 56.56 109 GLU A O 1
ATOM 866 N N . SER A 1 110 ? 25.323 4.167 -24.773 1.00 50.31 110 SER A N 1
ATOM 867 C CA . SER A 1 110 ? 23.914 4.445 -25.1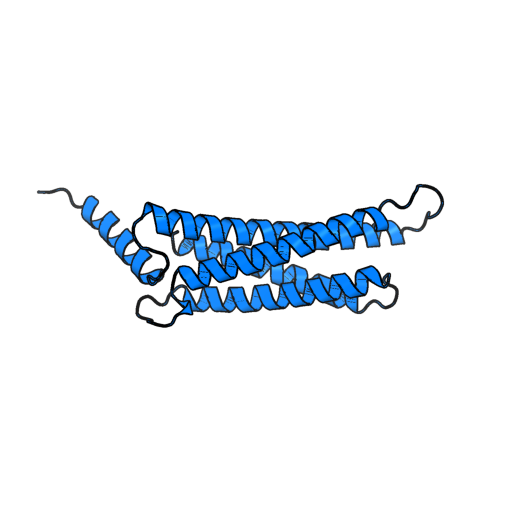20 1.00 50.31 110 SER A CA 1
ATOM 868 C C . SER A 1 110 ? 23.607 5.955 -25.069 1.00 50.31 110 SER A C 1
ATOM 870 O O . SER A 1 110 ? 23.388 6.557 -24.021 1.00 50.31 110 SER A O 1
ATOM 872 N N . ILE A 1 111 ? 23.583 6.608 -26.235 1.00 53.28 111 ILE A N 1
ATOM 873 C CA . ILE A 1 111 ? 23.124 8.004 -26.404 1.00 53.28 111 ILE A CA 1
ATOM 874 C C . ILE A 1 111 ? 21.710 7.982 -27.009 1.00 53.28 111 ILE A C 1
ATOM 876 O O . ILE A 1 111 ? 21.395 8.735 -27.922 1.00 53.28 111 ILE A O 1
ATOM 880 N N . ASP A 1 112 ? 20.844 7.096 -26.517 1.00 58.53 112 ASP A N 1
ATOM 881 C CA . ASP A 1 112 ? 19.463 7.005 -26.985 1.00 58.53 112 ASP A CA 1
ATOM 882 C C . ASP A 1 112 ? 18.526 7.494 -25.878 1.00 58.53 112 ASP A C 1
ATOM 884 O O . ASP A 1 112 ? 18.498 6.962 -24.769 1.00 58.53 112 ASP A O 1
ATOM 888 N N . GLY A 1 113 ? 17.722 8.527 -26.167 1.00 62.66 113 GLY A N 1
ATOM 889 C CA . GLY A 1 113 ? 16.792 9.145 -25.204 1.00 62.66 113 GLY A CA 1
ATOM 890 C C . GLY A 1 113 ? 15.739 8.192 -24.617 1.00 62.66 113 GLY A C 1
ATOM 891 O O . GLY A 1 113 ? 15.044 8.550 -23.665 1.00 62.66 113 GLY A O 1
ATOM 892 N N . LEU A 1 114 ? 15.653 6.973 -25.151 1.00 68.50 114 LEU A N 1
ATOM 893 C CA . LEU A 1 114 ? 14.829 5.882 -24.651 1.00 68.50 114 LEU A CA 1
ATOM 894 C C . LEU A 1 114 ? 15.258 5.453 -23.233 1.00 68.50 114 LEU A C 1
ATOM 896 O O . LEU A 1 114 ? 14.399 5.208 -22.390 1.00 68.50 114 LEU A O 1
ATOM 900 N N . GLU A 1 115 ? 16.557 5.483 -22.915 1.00 68.62 115 GLU A N 1
ATOM 901 C CA . GLU A 1 115 ? 17.102 5.170 -21.577 1.00 68.62 115 GLU A CA 1
ATOM 902 C C . GLU A 1 115 ? 16.589 6.059 -20.460 1.00 68.62 115 GLU A C 1
ATOM 904 O O . GLU A 1 115 ? 16.244 5.578 -19.375 1.00 68.62 115 GLU A O 1
ATOM 909 N N . ASN A 1 116 ? 16.426 7.345 -20.748 1.00 74.12 116 ASN A N 1
ATOM 910 C CA . ASN A 1 116 ? 15.853 8.274 -19.785 1.00 74.12 116 ASN A CA 1
ATOM 911 C C . ASN A 1 116 ? 14.383 7.944 -19.487 1.00 74.12 116 ASN A C 1
ATOM 913 O O . ASN A 1 116 ? 13.950 8.060 -18.339 1.00 74.12 116 ASN A O 1
ATOM 917 N N . ILE A 1 117 ? 13.624 7.483 -20.488 1.00 77.88 117 ILE A N 1
ATOM 918 C CA . ILE A 1 117 ? 12.226 7.069 -20.309 1.00 77.88 117 ILE A CA 1
ATOM 919 C C . ILE A 1 117 ? 12.164 5.795 -19.458 1.00 77.88 117 ILE A C 1
ATOM 921 O O . ILE A 1 117 ? 11.398 5.749 -18.492 1.00 77.88 117 ILE A O 1
ATOM 925 N N . TRP A 1 118 ? 13.007 4.795 -19.739 1.00 76.19 118 TRP A N 1
ATOM 926 C CA . TRP A 1 118 ? 13.106 3.565 -18.937 1.00 76.19 118 TRP A CA 1
ATOM 927 C C . TRP A 1 118 ? 13.402 3.865 -17.477 1.00 76.19 118 TRP A C 1
ATOM 929 O O . TRP A 1 118 ? 12.756 3.324 -16.572 1.00 76.19 118 TRP A O 1
ATOM 939 N N . CYS A 1 119 ? 14.375 4.743 -17.250 1.00 81.75 119 CYS A N 1
ATOM 940 C CA . CYS A 1 119 ? 14.798 5.085 -15.911 1.00 81.75 119 CYS A CA 1
ATOM 941 C C . CYS A 1 119 ? 13.712 5.844 -15.147 1.00 81.75 119 CYS A C 1
ATOM 943 O O . CYS A 1 119 ? 13.454 5.544 -13.978 1.00 81.75 119 CYS A O 1
ATOM 945 N N . PHE A 1 120 ? 13.021 6.769 -15.816 1.00 84.12 120 PHE A N 1
ATOM 946 C CA . PHE A 1 120 ? 11.880 7.471 -15.243 1.00 84.12 120 PHE A CA 1
ATOM 947 C C . PHE A 1 120 ? 10.761 6.501 -14.841 1.00 84.12 120 PHE A C 1
ATOM 949 O O . PHE A 1 120 ? 10.294 6.553 -13.704 1.00 84.12 120 PHE A O 1
ATOM 956 N N . MET A 1 121 ? 10.374 5.574 -15.723 1.00 82.69 121 MET A N 1
ATOM 957 C CA . MET A 1 121 ? 9.292 4.621 -15.444 1.00 82.69 121 MET A CA 1
ATOM 958 C C . MET A 1 121 ? 9.637 3.681 -14.287 1.00 82.69 121 MET A C 1
ATOM 960 O O . MET A 1 121 ? 8.831 3.506 -13.373 1.00 82.69 121 MET A O 1
ATOM 964 N N . ASN A 1 122 ? 10.853 3.127 -14.265 1.00 85.06 122 ASN A N 1
ATOM 965 C CA . ASN A 1 122 ? 11.292 2.283 -13.152 1.00 85.06 122 ASN A CA 1
ATOM 966 C C . ASN A 1 122 ? 11.381 3.073 -11.838 1.00 85.06 122 ASN A C 1
ATOM 968 O O . ASN A 1 122 ? 10.973 2.568 -10.793 1.00 85.06 122 ASN A O 1
ATOM 972 N N . SER A 1 123 ? 11.855 4.321 -11.884 1.00 88.88 123 SER A N 1
ATOM 973 C CA . SER A 1 123 ? 11.909 5.199 -10.708 1.00 88.88 123 SER A CA 1
ATOM 974 C C . SER A 1 123 ? 10.512 5.526 -10.180 1.00 88.88 123 SER A C 1
ATOM 976 O O . SER A 1 123 ? 10.305 5.546 -8.968 1.00 88.88 123 SER A O 1
ATOM 978 N N . PHE A 1 124 ? 9.542 5.738 -11.072 1.00 89.56 124 PHE A N 1
ATOM 979 C CA . PHE A 1 124 ? 8.148 5.992 -10.715 1.00 89.56 124 PHE A CA 1
ATOM 980 C C . PHE A 1 124 ? 7.515 4.780 -10.021 1.00 89.56 124 PHE A C 1
ATOM 982 O O . PHE A 1 124 ? 7.000 4.907 -8.908 1.00 89.56 124 PHE A O 1
ATOM 989 N N . ILE A 1 125 ? 7.630 3.592 -10.628 1.00 90.81 125 ILE A N 1
ATOM 990 C CA . ILE A 1 125 ? 7.138 2.332 -10.048 1.00 90.81 125 ILE A CA 1
ATOM 991 C C . ILE A 1 125 ? 7.788 2.092 -8.679 1.00 90.81 125 ILE A C 1
ATOM 993 O O . ILE A 1 125 ? 7.096 1.723 -7.725 1.00 90.81 125 ILE A O 1
ATOM 997 N N . LEU A 1 126 ? 9.099 2.324 -8.564 1.00 93.69 126 LEU A N 1
ATOM 998 C CA . LEU A 1 126 ? 9.844 2.175 -7.318 1.00 93.69 126 LEU A CA 1
ATOM 999 C C . LEU A 1 126 ? 9.373 3.157 -6.235 1.00 93.69 126 LEU A C 1
ATOM 1001 O O . LEU A 1 126 ? 9.156 2.751 -5.092 1.00 93.69 126 LEU A O 1
ATOM 1005 N N . GLY A 1 127 ? 9.207 4.436 -6.577 1.00 94.44 127 GLY A N 1
ATOM 1006 C CA . GLY A 1 127 ? 8.766 5.471 -5.640 1.00 94.44 127 GLY A CA 1
ATOM 1007 C C . GLY A 1 127 ? 7.394 5.158 -5.042 1.00 94.44 127 GLY A C 1
ATOM 1008 O O . GLY A 1 127 ? 7.198 5.265 -3.829 1.00 94.44 127 GLY A O 1
ATOM 1009 N N . TRP A 1 128 ? 6.463 4.682 -5.867 1.00 95.06 128 TRP A N 1
ATOM 1010 C CA . TRP A 1 128 ? 5.152 4.226 -5.405 1.00 95.06 128 TRP A CA 1
ATOM 1011 C C . TRP A 1 128 ? 5.191 2.929 -4.603 1.00 95.06 128 TRP A C 1
ATOM 1013 O O . TRP A 1 128 ? 4.464 2.831 -3.614 1.00 95.06 128 TRP A O 1
ATOM 1023 N N . ALA A 1 129 ? 6.062 1.974 -4.934 1.00 95.88 129 ALA A N 1
ATOM 1024 C CA . ALA A 1 129 ? 6.254 0.784 -4.103 1.00 95.88 129 ALA A CA 1
ATOM 1025 C C . ALA A 1 129 ? 6.734 1.154 -2.686 1.00 95.88 129 ALA A C 1
ATOM 1027 O O . ALA A 1 129 ? 6.173 0.675 -1.697 1.00 95.88 129 ALA A O 1
ATOM 1028 N N . TRP A 1 130 ? 7.706 2.069 -2.573 1.00 97.44 130 TRP A N 1
ATOM 1029 C CA . TRP A 1 130 ? 8.162 2.592 -1.280 1.00 97.44 130 TRP A CA 1
ATOM 1030 C C . TRP A 1 130 ? 7.061 3.330 -0.523 1.00 97.44 130 TRP A C 1
ATOM 1032 O O . TRP A 1 130 ? 6.919 3.152 0.687 1.00 97.44 130 TRP A O 1
ATOM 1042 N N . LEU A 1 131 ? 6.247 4.130 -1.210 1.00 97.06 131 LEU A N 1
ATOM 1043 C CA . LEU A 1 131 ? 5.150 4.838 -0.556 1.00 97.06 131 LEU A CA 1
ATOM 1044 C C . LEU A 1 131 ? 4.050 3.901 -0.059 1.00 97.06 131 LEU A C 1
ATOM 1046 O O . LEU A 1 131 ? 3.560 4.090 1.054 1.00 97.06 131 LEU A O 1
ATOM 1050 N N . LEU A 1 132 ? 3.714 2.850 -0.807 1.00 96.62 132 LEU A N 1
ATOM 1051 C CA . LEU A 1 132 ? 2.787 1.815 -0.343 1.00 96.62 132 LEU A CA 1
ATOM 1052 C C . LEU A 1 132 ? 3.342 1.060 0.866 1.00 96.62 132 LEU A C 1
ATOM 1054 O O . LEU A 1 132 ? 2.604 0.833 1.829 1.00 96.62 132 LEU A O 1
ATOM 1058 N N . PHE A 1 133 ? 4.639 0.745 0.875 1.00 97.75 133 PHE A N 1
ATOM 1059 C CA . PHE A 1 133 ? 5.305 0.179 2.049 1.00 97.75 133 PHE A CA 1
ATOM 1060 C C . PHE A 1 133 ? 5.190 1.100 3.274 1.00 97.75 133 PHE A C 1
ATOM 1062 O O . PHE A 1 133 ? 4.785 0.653 4.349 1.00 97.75 133 PHE A O 1
ATOM 1069 N N . ILE A 1 134 ? 5.497 2.390 3.122 1.00 97.44 134 ILE A N 1
ATOM 1070 C CA . ILE A 1 134 ? 5.444 3.360 4.223 1.00 97.44 134 ILE A CA 1
ATOM 1071 C C . ILE A 1 134 ? 4.013 3.498 4.756 1.00 97.44 134 ILE A C 1
ATOM 1073 O O . ILE A 1 134 ? 3.798 3.400 5.964 1.00 97.44 134 ILE A O 1
ATOM 1077 N N . LEU A 1 135 ? 3.020 3.675 3.882 1.00 96.19 135 LEU A N 1
ATOM 1078 C CA . LEU A 1 135 ? 1.622 3.872 4.285 1.00 96.19 135 LEU A CA 1
ATOM 1079 C C . LEU A 1 135 ? 1.035 2.646 5.000 1.00 96.19 135 LEU A C 1
ATOM 1081 O O . LEU A 1 135 ? 0.361 2.787 6.027 1.00 96.19 135 LEU A O 1
ATOM 1085 N N . THR A 1 136 ? 1.319 1.443 4.498 1.00 95.44 136 THR A N 1
ATOM 1086 C CA . THR A 1 136 ? 0.867 0.188 5.125 1.00 95.44 136 THR A CA 1
ATOM 1087 C C . THR A 1 136 ? 1.579 -0.063 6.455 1.00 95.44 136 THR A C 1
ATOM 1089 O O . THR A 1 136 ? 0.935 -0.449 7.433 1.00 95.44 136 THR A O 1
ATOM 1092 N N . THR A 1 137 ? 2.869 0.269 6.552 1.00 96.00 137 THR A N 1
ATOM 1093 C CA . THR A 1 137 ? 3.638 0.184 7.804 1.00 96.00 137 THR A CA 1
ATOM 1094 C C . THR A 1 137 ? 3.122 1.165 8.856 1.00 96.00 137 THR A C 1
ATOM 1096 O O . THR A 1 137 ? 2.850 0.754 9.983 1.00 96.00 137 THR A O 1
ATOM 1099 N N . ILE A 1 138 ? 2.917 2.440 8.504 1.00 95.44 138 ILE A N 1
ATOM 1100 C CA . ILE A 1 138 ? 2.350 3.448 9.418 1.00 95.44 138 ILE A CA 1
ATOM 1101 C C . ILE A 1 138 ? 0.977 2.989 9.915 1.00 95.44 138 ILE A C 1
ATOM 1103 O O . ILE A 1 138 ? 0.699 3.055 11.113 1.00 95.44 138 ILE A O 1
ATOM 1107 N N . SER A 1 139 ? 0.137 2.468 9.018 1.00 93.12 139 SER A N 1
ATOM 1108 C CA . SER A 1 139 ? -1.177 1.934 9.382 1.00 93.12 139 SER A CA 1
ATOM 1109 C C . SER A 1 139 ? -1.061 0.789 10.393 1.00 93.12 139 SER A C 1
ATOM 1111 O O . SER A 1 139 ? -1.730 0.818 11.426 1.00 93.12 139 SER A O 1
ATOM 1113 N N . ALA A 1 140 ? -0.178 -0.186 10.1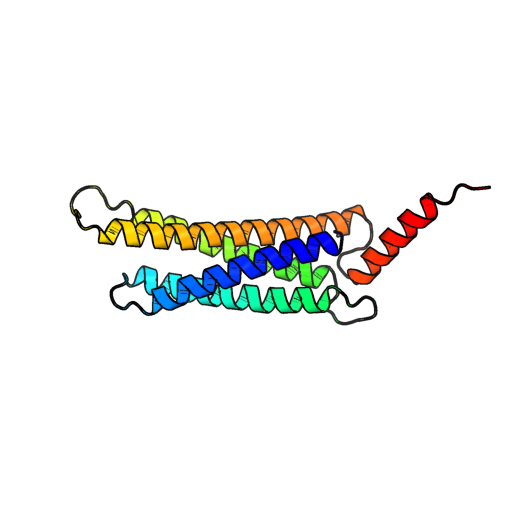56 1.00 92.94 140 ALA A N 1
ATOM 1114 C CA . ALA A 1 140 ? 0.053 -1.297 11.081 1.00 92.94 140 ALA A CA 1
ATOM 1115 C C . ALA A 1 140 ? 0.571 -0.823 12.451 1.00 92.94 140 ALA A C 1
ATOM 1117 O O . ALA A 1 140 ? 0.046 -1.243 13.487 1.00 92.94 140 ALA A O 1
ATOM 1118 N N . VAL A 1 141 ? 1.554 0.082 12.465 1.00 92.81 141 VAL A N 1
ATOM 1119 C CA . VAL A 1 141 ? 2.143 0.637 13.694 1.00 92.81 141 VAL A CA 1
ATOM 1120 C C . VAL A 1 141 ? 1.090 1.371 14.514 1.00 92.81 141 VAL A C 1
ATOM 1122 O O . VAL A 1 141 ? 0.967 1.115 15.711 1.00 92.81 141 VAL A O 1
ATOM 1125 N N . LEU A 1 142 ? 0.281 2.230 13.890 1.00 91.19 142 LEU A N 1
ATOM 1126 C CA . LEU A 1 142 ? -0.779 2.950 14.592 1.00 91.19 142 LEU A CA 1
ATOM 1127 C C . LEU A 1 142 ? -1.855 1.997 15.123 1.00 91.19 142 LEU A C 1
ATOM 1129 O O . LEU A 1 142 ? -2.325 2.168 16.245 1.00 91.19 142 LEU A O 1
ATOM 1133 N N . ILE A 1 143 ? -2.244 0.967 14.371 1.00 89.62 143 ILE A N 1
ATOM 1134 C CA . ILE A 1 143 ? -3.208 -0.023 14.871 1.00 89.62 143 ILE A CA 1
ATOM 1135 C C . ILE A 1 143 ? -2.650 -0.743 16.107 1.00 89.62 143 ILE A C 1
ATOM 1137 O O . ILE A 1 143 ? -3.346 -0.827 17.122 1.00 89.62 143 ILE A O 1
ATOM 1141 N N . SER A 1 144 ? -1.395 -1.196 16.053 1.00 88.94 144 SER A N 1
ATOM 1142 C CA . SER A 1 144 ? -0.732 -1.871 17.175 1.00 88.94 144 SER A CA 1
ATOM 1143 C C . SER A 1 144 ? -0.588 -0.958 18.389 1.00 88.94 144 SER A C 1
ATOM 1145 O O . SER A 1 144 ? -0.980 -1.342 19.487 1.00 88.94 144 SER A O 1
ATOM 1147 N N . TYR A 1 145 ? -0.079 0.260 18.192 1.00 88.06 145 TYR A N 1
ATOM 1148 C CA . TYR A 1 145 ? 0.122 1.244 19.255 1.00 88.06 145 TYR A CA 1
ATOM 1149 C C . TYR A 1 145 ? -1.179 1.532 20.005 1.00 88.06 145 TYR A C 1
ATOM 1151 O O . TYR A 1 145 ? -1.226 1.528 21.232 1.00 88.06 145 TYR A O 1
ATOM 1159 N N . PHE A 1 146 ? -2.278 1.734 19.278 1.00 82.38 146 PHE A N 1
ATOM 1160 C CA . PHE A 1 146 ? -3.550 2.004 19.934 1.00 82.38 146 PHE A CA 1
ATOM 1161 C C . PHE A 1 146 ? -4.148 0.769 20.615 1.00 82.38 146 PHE A C 1
ATOM 1163 O O . PHE A 1 146 ? -4.787 0.912 21.657 1.00 82.38 146 PHE A O 1
ATOM 1170 N N . ALA A 1 147 ? -3.941 -0.427 20.061 1.00 82.19 147 ALA A N 1
ATOM 1171 C CA . ALA A 1 147 ? -4.399 -1.662 20.688 1.00 82.19 147 ALA A CA 1
ATOM 1172 C C . ALA A 1 147 ? -3.679 -1.933 22.021 1.00 82.19 147 ALA A C 1
ATOM 1174 O O . ALA A 1 147 ? -4.319 -2.410 22.960 1.00 82.19 147 ALA A O 1
ATOM 1175 N N . THR A 1 148 ? -2.383 -1.608 22.117 1.00 81.19 148 THR A N 1
ATOM 1176 C CA . THR A 1 148 ? -1.580 -1.795 23.335 1.00 81.19 148 THR A CA 1
ATOM 1177 C C . THR A 1 148 ? -1.819 -0.697 24.370 1.00 81.19 148 THR A C 1
ATOM 1179 O O . THR A 1 148 ? -2.017 -1.010 25.540 1.00 81.19 148 THR A O 1
ATOM 1182 N N . HIS A 1 149 ? -1.850 0.577 23.967 1.00 78.19 149 HIS A N 1
ATOM 1183 C CA . HIS A 1 149 ? -1.929 1.696 24.915 1.00 78.19 149 HIS A CA 1
ATOM 1184 C C . HIS A 1 149 ? -3.341 2.005 25.424 1.00 78.19 149 HIS A C 1
ATOM 1186 O O . HIS A 1 149 ? -3.479 2.519 26.530 1.00 78.19 149 HIS A O 1
ATOM 1192 N N . HIS A 1 150 ? -4.396 1.686 24.667 1.00 69.25 150 HIS A N 1
ATOM 1193 C CA . HIS A 1 150 ? -5.775 1.991 25.080 1.00 69.25 150 HIS A CA 1
ATOM 1194 C C . HIS A 1 150 ? -6.526 0.788 25.668 1.00 69.25 150 HIS A C 1
ATOM 1196 O O . HIS A 1 150 ? -7.734 0.875 25.878 1.00 69.25 150 HIS A O 1
ATOM 1202 N N . GLY A 1 151 ? -5.843 -0.338 25.919 1.00 59.72 151 GLY A N 1
ATOM 1203 C CA . GLY A 1 151 ? -6.419 -1.512 26.594 1.00 59.72 151 GLY A CA 1
ATOM 1204 C C . GLY A 1 151 ? -7.567 -2.196 25.841 1.00 59.72 151 GLY A C 1
ATOM 1205 O O . GLY A 1 151 ? -8.252 -3.045 26.399 1.00 59.72 151 GLY A O 1
ATOM 1206 N N . THR A 1 152 ? -7.789 -1.830 24.577 1.00 61.94 152 THR A N 1
ATOM 1207 C CA . THR A 1 152 ? -8.892 -2.344 23.759 1.00 61.94 152 THR A CA 1
ATOM 1208 C C . THR A 1 152 ? -8.572 -3.692 23.125 1.00 61.94 152 THR A C 1
ATOM 1210 O O . THR A 1 152 ? -9.492 -4.387 22.724 1.00 61.94 152 THR A O 1
ATOM 1213 N N . GLY A 1 153 ? -7.301 -4.102 23.060 1.00 65.88 153 GLY A N 1
ATOM 1214 C CA . GLY A 1 153 ? -6.898 -5.400 22.520 1.00 65.88 153 GLY A CA 1
ATOM 1215 C C . GLY A 1 153 ? -7.116 -5.546 21.003 1.00 65.88 153 GLY A C 1
ATOM 1216 O O . GLY A 1 153 ? -8.032 -4.994 20.397 1.00 65.88 153 GLY A O 1
ATOM 1217 N N . LEU A 1 154 ? -6.266 -6.347 20.356 1.00 70.25 154 LEU A N 1
ATOM 1218 C CA . LEU A 1 154 ? -6.403 -6.683 18.933 1.00 70.25 154 LEU A CA 1
ATOM 1219 C C . LEU A 1 154 ? -7.698 -7.438 18.543 1.00 70.25 154 LEU A C 1
ATOM 1221 O O . LEU A 1 154 ? -8.153 -7.236 17.415 1.00 70.25 154 LEU A O 1
ATOM 1225 N N . PRO A 1 155 ? -8.321 -8.294 19.381 1.00 77.19 155 PRO A N 1
ATOM 1226 C CA . PRO A 1 155 ? -9.506 -9.039 18.949 1.00 77.19 155 PRO A CA 1
ATOM 1227 C C . PRO A 1 155 ? -10.801 -8.212 18.932 1.00 77.19 155 PRO A C 1
ATOM 1229 O O . PRO A 1 155 ? -11.797 -8.684 18.383 1.00 77.19 155 PRO A O 1
ATOM 1232 N N . ASN A 1 156 ? -10.809 -6.997 19.485 1.00 75.56 156 ASN A N 1
ATOM 1233 C CA . ASN A 1 156 ? -12.030 -6.204 19.608 1.00 75.56 156 ASN A CA 1
ATOM 1234 C C . ASN A 1 156 ? -12.412 -5.494 18.300 1.00 75.56 156 ASN A C 1
ATOM 1236 O O . ASN A 1 156 ? -11.570 -5.200 17.442 1.00 75.56 156 ASN A O 1
ATOM 1240 N N . ASN A 1 157 ? -13.714 -5.222 18.155 1.00 76.50 157 ASN A N 1
ATOM 1241 C CA . ASN A 1 157 ? -14.256 -4.475 17.022 1.00 76.50 157 ASN A CA 1
ATOM 1242 C C . ASN A 1 157 ? -13.773 -3.020 17.083 1.00 76.50 157 ASN A C 1
ATOM 1244 O O . ASN A 1 157 ? -13.958 -2.321 18.081 1.00 76.50 157 ASN A O 1
ATOM 1248 N N . ILE A 1 158 ? -13.177 -2.552 15.990 1.00 72.94 158 ILE A N 1
ATOM 1249 C CA . ILE A 1 158 ? -12.534 -1.240 15.942 1.00 72.94 158 ILE A CA 1
ATOM 1250 C C . ILE A 1 158 ? -13.552 -0.096 16.048 1.00 72.94 158 ILE A C 1
ATOM 1252 O O . ILE A 1 158 ? -13.280 0.916 16.691 1.00 72.94 158 ILE A O 1
ATOM 1256 N N . ALA A 1 159 ? -14.732 -0.248 15.448 1.00 73.31 159 ALA A N 1
ATOM 1257 C CA . ALA A 1 159 ? -15.765 0.783 15.478 1.00 73.31 159 ALA A CA 1
ATOM 1258 C C . ALA A 1 159 ? -16.431 0.896 16.861 1.00 73.31 159 ALA A C 1
ATOM 1260 O O . ALA A 1 159 ? -16.838 1.988 17.252 1.00 73.31 159 ALA A O 1
ATOM 1261 N N . LEU A 1 160 ? -16.487 -0.198 17.628 1.00 73.88 160 LEU A N 1
ATOM 1262 C CA . LEU A 1 160 ? -16.921 -0.162 19.027 1.00 73.88 160 LEU A CA 1
ATOM 1263 C C . LEU A 1 160 ? -15.900 0.583 19.902 1.00 73.88 160 LEU A C 1
ATOM 1265 O O . LEU A 1 160 ? -16.277 1.472 20.663 1.00 73.88 160 LEU A O 1
ATOM 1269 N N . ASN A 1 161 ? -14.608 0.292 19.721 1.00 71.81 161 ASN A N 1
ATOM 1270 C CA . ASN A 1 161 ? -13.524 0.954 20.453 1.00 71.81 161 ASN A CA 1
ATOM 1271 C C . ASN A 1 161 ? -13.515 2.481 20.233 1.00 71.81 161 ASN A C 1
ATOM 1273 O O . ASN A 1 161 ? -13.306 3.246 21.175 1.00 71.81 161 ASN A O 1
ATOM 1277 N N . ASP A 1 162 ? -13.765 2.940 19.001 1.00 74.25 162 ASP A N 1
ATOM 1278 C CA . ASP A 1 162 ? -13.847 4.375 18.692 1.00 74.25 162 ASP A CA 1
ATOM 1279 C C . ASP A 1 162 ? -15.057 5.050 19.369 1.00 74.25 162 ASP A C 1
ATOM 1281 O O . ASP A 1 162 ? -14.952 6.196 19.815 1.00 74.25 162 ASP A O 1
ATOM 1285 N N . LEU A 1 163 ? -16.197 4.356 19.483 1.00 74.94 163 LEU A N 1
ATOM 1286 C CA . LEU A 1 163 ? -17.379 4.866 20.188 1.00 74.94 163 LEU A CA 1
ATOM 1287 C C . LEU A 1 163 ? -17.148 4.963 21.698 1.00 74.94 163 LEU A C 1
ATOM 1289 O O . LEU A 1 163 ? -17.504 5.972 22.306 1.00 74.94 163 LEU A O 1
ATOM 1293 N N . GLU A 1 164 ? -16.528 3.951 22.305 1.00 73.75 164 GLU A N 1
ATOM 1294 C CA . GLU A 1 164 ? -16.179 3.982 23.729 1.00 73.75 164 GLU A CA 1
ATOM 1295 C C . GLU A 1 164 ? -15.204 5.115 24.053 1.00 73.75 164 GLU A C 1
ATOM 1297 O O . GLU A 1 164 ? -15.365 5.800 25.064 1.00 73.75 164 GLU A O 1
ATOM 1302 N N . HIS A 1 165 ? -14.223 5.360 23.180 1.00 71.69 165 HIS A N 1
ATOM 1303 C CA . HIS A 1 165 ? -13.286 6.466 23.354 1.00 71.69 165 HIS A CA 1
ATOM 1304 C C . HIS A 1 165 ? -13.980 7.828 23.253 1.00 71.69 165 HIS A C 1
ATOM 1306 O O . HIS A 1 165 ? -13.701 8.716 24.060 1.00 71.69 165 HIS A O 1
ATOM 1312 N N . LYS A 1 166 ? -14.892 8.013 22.288 1.00 76.19 166 LYS A N 1
ATOM 1313 C CA . LYS A 1 166 ? -15.695 9.243 22.204 1.00 76.19 166 LYS A CA 1
ATOM 1314 C C . LYS A 1 166 ? -16.526 9.453 23.468 1.00 76.19 166 LYS A C 1
ATOM 1316 O O . LYS A 1 166 ? -16.462 10.531 24.048 1.00 76.19 166 LYS A O 1
ATOM 1321 N N . ARG A 1 167 ? -17.206 8.406 23.949 1.00 75.56 167 ARG A N 1
ATOM 1322 C CA . ARG A 1 167 ? -18.033 8.472 25.163 1.00 75.56 167 ARG A CA 1
ATOM 1323 C C . ARG A 1 167 ? -17.217 8.827 26.412 1.00 75.56 167 ARG A C 1
ATOM 1325 O O . ARG A 1 167 ? -17.654 9.664 27.191 1.00 75.56 167 ARG A O 1
ATOM 1332 N N . LYS A 1 168 ? -16.030 8.232 26.596 1.00 73.31 168 LYS A N 1
ATOM 1333 C CA . LYS A 1 168 ? -15.122 8.580 27.709 1.00 73.31 168 LYS A CA 1
ATOM 1334 C C . LYS A 1 168 ? -14.602 10.019 27.617 1.00 73.31 168 LYS A C 1
ATOM 1336 O O . LYS A 1 168 ? -14.394 10.665 28.637 1.00 73.31 168 LYS A O 1
ATOM 1341 N N . GLY A 1 169 ? -14.377 10.520 26.402 1.00 73.69 169 GLY A N 1
ATOM 1342 C CA . GLY A 1 169 ? -14.014 11.920 26.186 1.00 73.69 169 GLY A CA 1
ATOM 1343 C C . GLY A 1 169 ? -15.139 12.879 26.580 1.00 73.69 169 GLY A C 1
ATOM 1344 O O . GLY A 1 169 ? -14.878 13.885 27.230 1.00 73.69 169 GLY A O 1
ATOM 1345 N N . GLU A 1 170 ? -16.383 12.545 26.236 1.00 76.25 170 GLU A N 1
ATOM 1346 C CA . GLU A 1 170 ? -17.573 13.337 26.577 1.00 76.25 170 GLU A CA 1
ATOM 1347 C C . GLU A 1 170 ? -17.881 13.325 28.081 1.00 76.25 170 GLU A C 1
ATOM 1349 O O . GLU A 1 170 ? -18.200 14.374 28.636 1.00 76.25 170 GLU A O 1
ATOM 1354 N N . SER A 1 171 ? -17.723 12.189 28.772 1.00 71.19 171 SER A N 1
ATOM 1355 C CA . SER A 1 171 ? -17.966 12.109 30.222 1.00 71.19 171 SER A CA 1
ATOM 1356 C C . SER A 1 171 ? -17.009 12.972 31.045 1.00 71.19 171 SER A C 1
ATOM 1358 O O . SER A 1 171 ? -17.406 13.504 32.072 1.00 71.19 171 SER A O 1
ATOM 1360 N N . ASN A 1 172 ? -15.770 13.155 30.584 1.00 69.44 172 ASN A N 1
ATOM 1361 C CA . ASN A 1 172 ? -14.777 13.984 31.275 1.00 69.44 172 ASN A CA 1
ATOM 1362 C C . ASN A 1 172 ? -14.990 15.495 31.062 1.00 69.44 172 ASN A C 1
ATOM 1364 O O . ASN A 1 172 ? -14.269 16.298 31.648 1.00 69.44 172 ASN A O 1
ATOM 1368 N N . MET A 1 173 ? -15.935 15.887 30.200 1.00 64.94 173 MET A N 1
ATOM 1369 C CA . MET A 1 173 ? -16.290 17.286 29.935 1.00 64.94 173 MET A CA 1
ATOM 1370 C C . MET A 1 173 ? -17.555 17.740 30.672 1.00 64.94 173 MET A C 1
ATOM 1372 O O . MET A 1 173 ? -17.930 18.903 30.547 1.00 64.94 173 MET A O 1
ATOM 1376 N N . ILE A 1 174 ? -18.206 16.860 31.437 1.00 63.16 174 ILE A N 1
ATOM 1377 C CA . ILE A 1 174 ? -19.308 17.240 32.323 1.00 63.16 174 ILE A CA 1
ATOM 1378 C C . ILE A 1 174 ? -18.680 17.585 33.681 1.00 63.16 174 ILE A C 1
ATOM 1380 O O . ILE A 1 174 ? -18.223 16.668 34.361 1.00 63.16 174 ILE A O 1
ATOM 1384 N N . PRO A 1 175 ? -18.577 18.872 34.067 1.00 61.81 175 PRO A N 1
ATOM 1385 C CA . PRO A 1 175 ? -18.124 19.223 35.404 1.00 61.81 175 PRO A CA 1
ATOM 1386 C C . PRO A 1 175 ? -19.150 18.725 36.427 1.00 61.81 175 PRO A C 1
ATOM 1388 O O . PRO A 1 175 ? -20.353 18.918 36.240 1.00 61.81 175 PRO A O 1
ATOM 1391 N N . ASP A 1 176 ? -18.665 18.080 37.487 1.00 65.19 176 ASP A N 1
ATOM 1392 C CA . ASP A 1 176 ? -19.475 17.707 38.645 1.00 65.19 176 ASP A CA 1
ATOM 1393 C C . ASP A 1 176 ? -20.044 18.995 39.271 1.00 65.19 176 ASP A C 1
ATOM 1395 O O . ASP A 1 176 ? -19.297 19.800 39.830 1.00 65.19 176 ASP A O 1
ATOM 1399 N N . ASN A 1 177 ? -21.352 19.212 39.102 1.00 58.88 177 ASN A N 1
ATOM 1400 C CA . ASN A 1 177 ? -22.117 20.287 39.745 1.00 58.88 177 ASN A CA 1
ATOM 1401 C C . ASN A 1 177 ? -22.704 19.810 41.073 1.00 58.88 177 ASN A C 1
ATOM 1403 O O . ASN A 1 177 ? -23.272 18.693 41.088 1.00 58.88 177 ASN A O 1
#

Radius of gyration: 20.87 Å; chains: 1; bounding box: 53×31×67 Å